Protein AF-X1T2H0-F1 (afdb_monomer_lite)

Sequence (72 aa):
TIGVSIYFVYLRRIYKSTEYPTLKAAWDKAMERWNRLYYCNRDDLVFDPETNETCSKQDVKQFVYETQEESA

Secondary structure (DSSP, 8-state):
-HHHHHHHHHHHHHHT-THHHHHHHHHHHHHHHHHH-EEETTTTEEE-TTT--EEETTTHHHHHHGGGSS--

Structure (mmCIF, N/CA/C/O backbone):
data_AF-X1T2H0-F1
#
_entry.id   AF-X1T2H0-F1
#
loop_
_atom_site.group_PDB
_atom_site.id
_atom_site.type_symbol
_atom_site.label_atom_id
_atom_site.label_alt_id
_atom_site.label_comp_id
_atom_site.label_asym_id
_atom_site.label_entity_id
_atom_site.label_seq_id
_atom_site.pdbx_PDB_ins_code
_atom_site.Cartn_x
_atom_site.Cartn_y
_atom_site.Cartn_z
_atom_site.occupancy
_atom_site.B_iso_or_equiv
_atom_site.auth_seq_id
_atom_site.auth_comp_id
_atom_site.auth_asym_id
_atom_site.auth_atom_id
_atom_site.pdbx_PDB_model_num
ATOM 1 N N . THR A 1 1 ? 10.265 -17.037 -44.267 1.00 58.41 1 THR A N 1
ATOM 2 C CA . THR A 1 1 ? 11.343 -16.689 -43.308 1.00 58.41 1 THR A CA 1
ATOM 3 C C . THR A 1 1 ? 11.401 -15.202 -42.981 1.00 58.41 1 THR A C 1
ATOM 5 O O . THR A 1 1 ? 11.374 -14.883 -41.803 1.00 58.41 1 THR A O 1
ATOM 8 N N . ILE A 1 2 ? 11.369 -14.287 -43.962 1.00 59.25 2 ILE A N 1
ATOM 9 C CA . ILE A 1 2 ? 11.419 -12.819 -43.741 1.00 59.25 2 ILE A CA 1
ATOM 10 C C . ILE A 1 2 ? 10.278 -12.298 -42.836 1.00 59.25 2 ILE A C 1
ATOM 12 O O . ILE A 1 2 ? 10.513 -11.479 -41.952 1.00 59.25 2 ILE A O 1
ATOM 16 N N . GLY A 1 3 ? 9.054 -12.817 -42.996 1.00 59.22 3 GLY A N 1
ATOM 17 C CA . GLY A 1 3 ? 7.891 -12.392 -42.201 1.00 59.22 3 GLY A CA 1
ATOM 18 C C . GLY A 1 3 ? 8.010 -12.665 -40.695 1.00 59.22 3 GLY A C 1
ATOM 19 O O . GLY A 1 3 ? 7.518 -11.877 -39.895 1.00 59.22 3 GLY A O 1
ATOM 20 N N . VAL A 1 4 ? 8.732 -13.720 -40.297 1.00 65.00 4 VAL A N 1
ATOM 21 C CA . VAL A 1 4 ? 8.976 -14.034 -38.878 1.00 65.00 4 VAL A CA 1
ATOM 22 C C . VAL A 1 4 ? 10.016 -13.073 -38.302 1.00 65.00 4 VAL A C 1
ATOM 24 O O . VAL A 1 4 ? 9.842 -12.574 -37.198 1.00 65.00 4 VAL A O 1
ATOM 27 N N . SER A 1 5 ? 11.052 -12.726 -39.070 1.00 65.31 5 SER A N 1
ATOM 28 C CA . SER A 1 5 ? 12.056 -11.739 -38.656 1.00 65.31 5 SER A CA 1
ATOM 29 C C . SER A 1 5 ? 11.464 -10.338 -38.489 1.00 65.31 5 SER A C 1
ATOM 31 O O . SER A 1 5 ? 11.781 -9.667 -37.512 1.00 65.31 5 SER A O 1
ATOM 33 N N . ILE A 1 6 ? 10.565 -9.910 -39.381 1.00 72.00 6 ILE A N 1
ATOM 34 C CA . ILE A 1 6 ? 9.865 -8.623 -39.243 1.00 72.00 6 ILE A CA 1
ATOM 35 C C . ILE A 1 6 ? 8.942 -8.647 -38.019 1.00 72.00 6 ILE A C 1
ATOM 37 O O . ILE A 1 6 ? 8.965 -7.705 -37.232 1.00 72.00 6 ILE A O 1
ATOM 41 N N . TYR A 1 7 ? 8.198 -9.738 -37.804 1.00 68.88 7 TYR A N 1
ATOM 42 C CA . TYR A 1 7 ? 7.345 -9.916 -36.624 1.00 68.88 7 TYR A CA 1
ATOM 43 C C . TYR A 1 7 ? 8.147 -9.867 -35.311 1.00 68.88 7 TYR A C 1
ATOM 45 O O . TYR A 1 7 ? 7.785 -9.137 -34.390 1.00 68.88 7 TYR A O 1
ATOM 53 N N . PHE A 1 8 ? 9.295 -10.549 -35.247 1.00 69.44 8 PHE A N 1
ATOM 54 C CA . PHE A 1 8 ? 10.202 -10.504 -34.094 1.00 69.44 8 PHE A CA 1
ATOM 55 C C . PHE A 1 8 ? 10.818 -9.114 -33.866 1.00 69.44 8 PHE A C 1
ATOM 57 O O . PHE A 1 8 ? 10.957 -8.686 -32.721 1.00 69.44 8 PHE A O 1
ATOM 64 N N . VAL A 1 9 ? 11.170 -8.384 -34.930 1.00 68.88 9 VAL A N 1
ATOM 65 C CA . VAL A 1 9 ? 11.667 -6.999 -34.830 1.00 68.88 9 VAL A CA 1
ATOM 66 C C . VAL A 1 9 ? 10.566 -6.056 -34.336 1.00 68.88 9 VAL A C 1
ATOM 68 O O . VAL A 1 9 ? 10.832 -5.205 -33.486 1.00 68.88 9 VAL A O 1
ATOM 71 N N . TYR A 1 10 ? 9.331 -6.238 -34.803 1.00 65.75 10 TYR A N 1
ATOM 72 C CA . TYR A 1 10 ? 8.171 -5.458 -34.375 1.00 65.75 10 TYR A CA 1
ATOM 73 C C . TYR A 1 10 ? 7.857 -5.691 -32.887 1.00 65.75 10 TYR A C 1
ATOM 75 O O . TYR A 1 10 ? 7.769 -4.733 -32.122 1.00 65.75 10 TYR A O 1
ATOM 83 N N . LEU A 1 11 ? 7.818 -6.951 -32.434 1.00 63.66 11 LEU A N 1
ATOM 84 C CA . LEU A 1 11 ? 7.628 -7.295 -31.017 1.00 63.66 11 LEU A CA 1
ATOM 85 C C . LEU A 1 11 ? 8.753 -6.753 -30.125 1.00 63.66 11 LEU A C 1
ATOM 87 O O . LEU A 1 11 ? 8.493 -6.194 -29.060 1.00 63.66 11 LEU A O 1
ATOM 91 N N . ARG A 1 12 ? 10.010 -6.840 -30.578 1.00 63.84 12 ARG A N 1
ATOM 92 C CA . ARG A 1 12 ? 11.162 -6.298 -29.844 1.00 63.84 12 ARG A CA 1
ATOM 93 C C . ARG A 1 12 ? 11.111 -4.773 -29.711 1.00 63.84 12 ARG A C 1
ATOM 95 O O . ARG A 1 12 ? 11.598 -4.248 -28.716 1.00 63.84 12 ARG A O 1
ATOM 102 N N . ARG A 1 13 ? 10.546 -4.059 -30.691 1.00 63.88 13 ARG A N 1
ATOM 103 C CA . ARG A 1 13 ? 10.369 -2.595 -30.660 1.00 63.88 13 ARG A CA 1
ATOM 104 C C . ARG A 1 13 ? 9.298 -2.182 -29.648 1.00 63.88 13 ARG A C 1
ATOM 106 O O . ARG A 1 13 ? 9.528 -1.231 -28.911 1.00 63.88 13 ARG A O 1
ATOM 113 N N . ILE A 1 14 ? 8.186 -2.916 -29.585 1.00 61.28 14 ILE A N 1
ATOM 114 C CA . ILE A 1 14 ? 7.092 -2.665 -28.632 1.00 61.28 14 ILE A CA 1
ATOM 115 C C . ILE A 1 14 ? 7.547 -2.964 -27.196 1.00 61.28 14 ILE A C 1
ATOM 117 O O . ILE A 1 14 ? 7.253 -2.199 -26.285 1.00 61.28 14 ILE A O 1
ATOM 121 N N . TYR A 1 15 ? 8.348 -4.016 -26.999 1.00 59.88 15 TYR A N 1
ATOM 122 C CA . TYR A 1 15 ? 8.889 -4.382 -25.683 1.00 59.88 15 TYR A CA 1
ATOM 123 C C . TYR A 1 15 ? 9.916 -3.375 -25.132 1.00 59.88 15 TYR A C 1
ATOM 125 O O . TYR A 1 15 ? 10.188 -3.338 -23.937 1.00 59.88 15 TYR A O 1
ATOM 133 N N . LYS A 1 16 ? 10.510 -2.550 -26.001 1.00 56.09 16 LYS A N 1
ATOM 134 C CA . LYS A 1 16 ? 11.524 -1.549 -25.643 1.00 56.09 16 LYS A CA 1
ATOM 135 C C . LYS A 1 16 ? 10.930 -0.147 -25.458 1.00 56.09 16 LYS A C 1
ATOM 137 O O . LYS A 1 16 ? 11.633 0.833 -25.705 1.00 56.09 16 LYS A O 1
ATOM 142 N N . SER A 1 17 ? 9.657 -0.024 -25.067 1.00 62.88 17 SER A N 1
ATOM 143 C CA . SER A 1 17 ? 9.157 1.270 -24.598 1.00 62.88 17 SER A CA 1
ATOM 144 C C . SER A 1 17 ? 9.928 1.641 -23.327 1.00 62.88 17 SER A C 1
ATOM 146 O O . SER A 1 17 ? 10.048 0.851 -22.392 1.00 62.88 17 SER A O 1
ATOM 148 N N . THR A 1 18 ? 10.524 2.829 -23.307 1.00 63.09 18 THR A N 1
ATOM 149 C CA . THR A 1 18 ? 11.295 3.351 -22.165 1.00 63.09 18 THR A CA 1
ATOM 150 C C . THR A 1 18 ? 10.460 3.494 -20.892 1.00 63.09 18 THR A C 1
ATOM 152 O O . THR A 1 18 ? 11.023 3.623 -19.812 1.00 63.09 18 THR A O 1
ATOM 155 N N . GLU A 1 19 ? 9.135 3.427 -21.013 1.00 70.56 19 GLU A N 1
ATOM 156 C CA . GLU A 1 19 ? 8.187 3.511 -19.905 1.00 70.56 19 GLU A CA 1
ATOM 157 C C . GLU A 1 19 ? 8.005 2.183 -19.165 1.00 70.56 19 GLU A C 1
ATOM 159 O O . GLU A 1 19 ? 7.745 2.188 -17.967 1.00 70.56 19 GLU A O 1
ATOM 164 N N . TYR A 1 20 ? 8.151 1.027 -19.825 1.00 79.00 20 TYR A N 1
ATOM 165 C CA . TYR A 1 20 ? 7.898 -0.251 -19.150 1.00 79.00 20 TYR A CA 1
ATOM 166 C C . TYR A 1 20 ? 8.844 -0.503 -17.964 1.00 79.00 20 TYR A C 1
ATOM 168 O O . TYR A 1 20 ? 8.354 -0.883 -16.902 1.00 79.00 20 TYR A O 1
ATOM 176 N N . PRO A 1 21 ? 10.169 -0.265 -18.066 1.00 83.38 21 PRO A N 1
ATOM 177 C CA . PRO A 1 21 ? 11.069 -0.442 -16.928 1.00 83.38 21 PRO A CA 1
ATOM 178 C C . PRO A 1 21 ? 10.727 0.460 -15.735 1.00 83.38 21 PRO A C 1
ATOM 180 O O . PRO A 1 21 ? 10.818 0.011 -14.594 1.00 83.38 21 PRO A O 1
ATOM 183 N N . THR A 1 22 ? 10.312 1.708 -15.977 1.00 83.12 22 THR A N 1
ATOM 184 C CA . THR A 1 22 ? 9.972 2.660 -14.907 1.00 83.12 22 THR A CA 1
ATOM 185 C C . THR A 1 22 ? 8.633 2.316 -14.260 1.00 83.12 22 THR A C 1
ATOM 187 O O . THR A 1 22 ? 8.549 2.243 -13.036 1.00 83.12 22 THR A O 1
ATOM 190 N N . LEU A 1 23 ? 7.617 1.996 -15.067 1.00 86.00 23 LEU A N 1
ATOM 191 C CA . LEU A 1 23 ? 6.322 1.491 -14.601 1.00 86.00 23 LEU A CA 1
ATOM 192 C C . LEU A 1 23 ? 6.484 0.199 -13.795 1.00 86.00 23 LEU A C 1
ATOM 194 O O . 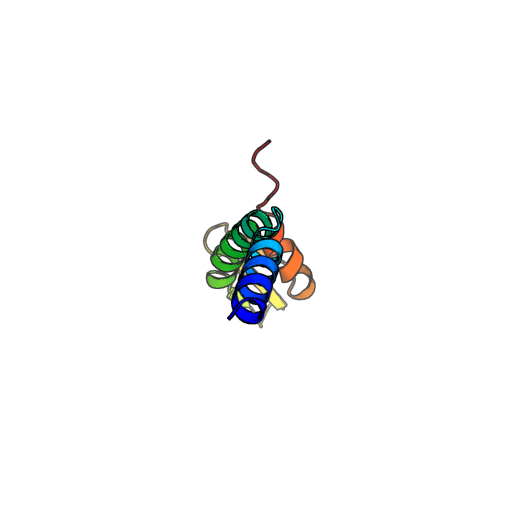LEU A 1 23 ? 5.864 0.045 -12.744 1.00 86.00 23 LEU A O 1
ATOM 198 N N . LYS A 1 24 ? 7.350 -0.711 -14.254 1.00 87.88 24 LYS A N 1
ATOM 199 C CA . LYS A 1 24 ? 7.645 -1.964 -13.558 1.00 87.88 24 LYS A CA 1
ATOM 200 C C . LYS A 1 24 ? 8.308 -1.714 -12.207 1.00 87.88 24 LYS A C 1
ATOM 202 O O . L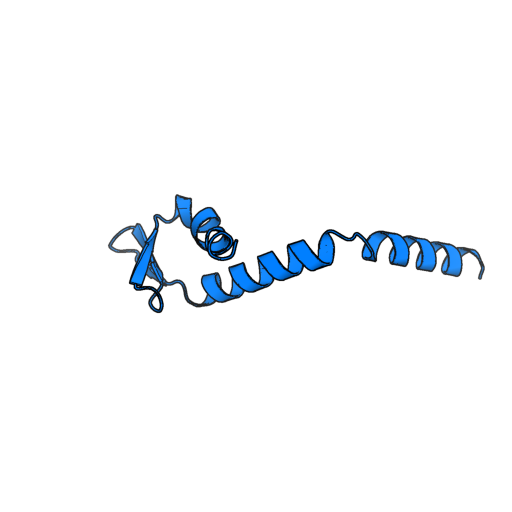YS A 1 24 ? 7.890 -2.321 -11.231 1.00 87.88 24 LYS A O 1
ATOM 207 N N . ALA A 1 25 ? 9.275 -0.800 -12.130 1.00 89.44 25 ALA A N 1
ATOM 208 C CA . ALA A 1 25 ? 9.927 -0.449 -10.869 1.00 89.44 25 ALA A CA 1
ATOM 209 C C . ALA A 1 25 ? 8.954 0.198 -9.866 1.00 89.44 25 ALA A C 1
ATOM 211 O O . ALA A 1 25 ? 8.970 -0.142 -8.685 1.00 89.44 25 ALA A O 1
ATOM 212 N N . ALA A 1 26 ? 8.079 1.099 -10.327 1.00 89.88 26 ALA A N 1
ATOM 213 C CA . ALA A 1 26 ? 7.045 1.695 -9.481 1.00 89.88 26 ALA A CA 1
ATOM 214 C C . ALA A 1 26 ? 6.040 0.646 -8.982 1.00 89.88 26 ALA A C 1
ATOM 216 O O . ALA A 1 26 ? 5.666 0.654 -7.811 1.00 89.88 26 ALA A O 1
ATOM 217 N N . TRP A 1 27 ? 5.645 -0.280 -9.858 1.00 92.25 27 TRP A N 1
ATOM 218 C CA . TRP A 1 27 ? 4.779 -1.400 -9.511 1.00 92.25 27 TRP A CA 1
ATOM 219 C C . TRP A 1 27 ? 5.434 -2.358 -8.509 1.00 92.25 27 TRP A C 1
ATOM 221 O O . TRP A 1 27 ? 4.772 -2.781 -7.571 1.00 92.25 27 TRP A O 1
ATOM 231 N N . ASP A 1 28 ? 6.727 -2.658 -8.654 1.00 93.88 28 ASP A N 1
ATOM 232 C CA . ASP A 1 28 ? 7.449 -3.538 -7.727 1.00 93.88 28 ASP A CA 1
ATOM 233 C C . ASP A 1 28 ? 7.464 -2.973 -6.301 1.00 93.88 28 ASP A C 1
ATOM 235 O O . ASP A 1 28 ? 7.121 -3.686 -5.360 1.00 93.88 28 ASP A O 1
ATOM 239 N N . LYS A 1 29 ? 7.761 -1.674 -6.146 1.00 92.19 29 LYS A N 1
ATOM 240 C CA . LYS A 1 29 ? 7.703 -0.985 -4.843 1.00 92.19 29 LYS A CA 1
ATOM 241 C C . LYS A 1 29 ? 6.294 -0.984 -4.249 1.00 92.19 29 LYS A C 1
ATOM 243 O O . LYS A 1 29 ? 6.109 -1.243 -3.063 1.00 92.19 29 LYS A O 1
ATOM 248 N N . ALA A 1 30 ? 5.295 -0.702 -5.085 1.00 94.06 30 ALA A N 1
ATOM 249 C CA . ALA A 1 30 ? 3.893 -0.753 -4.692 1.00 94.06 30 ALA A CA 1
ATOM 250 C C . ALA A 1 30 ? 3.509 -2.154 -4.190 1.00 94.06 30 ALA A C 1
ATOM 252 O O . ALA A 1 30 ? 2.870 -2.292 -3.153 1.00 94.06 30 ALA A O 1
ATOM 253 N N . MET A 1 31 ? 3.939 -3.208 -4.882 1.00 95.12 31 MET A N 1
ATOM 254 C CA . MET A 1 31 ? 3.634 -4.579 -4.481 1.00 95.12 31 MET A CA 1
ATOM 255 C C . MET A 1 31 ? 4.339 -5.001 -3.195 1.00 95.12 31 MET A C 1
ATOM 257 O O . MET A 1 31 ? 3.740 -5.712 -2.392 1.00 95.12 31 MET A O 1
ATOM 261 N N . GLU A 1 32 ? 5.576 -4.558 -2.973 1.00 94.00 32 GLU A N 1
ATOM 262 C CA . GLU A 1 32 ? 6.277 -4.767 -1.704 1.00 94.00 32 GLU A CA 1
ATOM 263 C C . GLU A 1 32 ? 5.481 -4.177 -0.535 1.00 94.00 32 GLU A C 1
ATOM 265 O O . GLU A 1 32 ? 5.167 -4.896 0.415 1.00 94.00 32 GLU A O 1
ATOM 270 N N . ARG A 1 33 ? 5.053 -2.912 -0.654 1.00 93.81 33 ARG A N 1
ATOM 271 C CA . ARG A 1 33 ? 4.197 -2.269 0.350 1.00 93.81 33 ARG A CA 1
ATOM 272 C C . ARG A 1 33 ? 2.855 -2.985 0.487 1.00 93.81 33 ARG A C 1
ATOM 274 O O . ARG A 1 33 ? 2.451 -3.297 1.597 1.00 93.81 33 ARG A O 1
ATOM 281 N N . TRP A 1 34 ? 2.182 -3.303 -0.617 1.00 95.12 34 TRP A N 1
ATOM 282 C CA . TRP A 1 34 ? 0.900 -4.017 -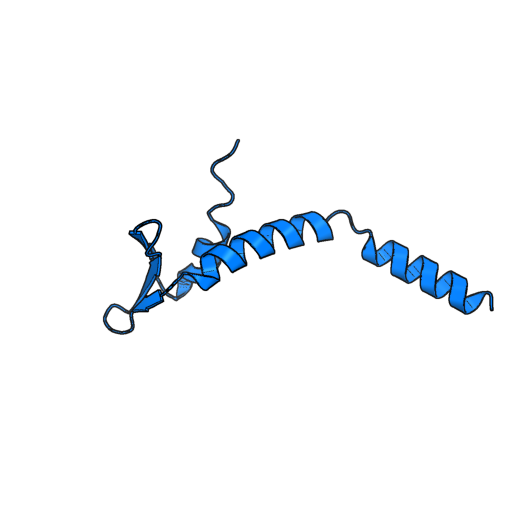0.612 1.00 95.12 34 TRP A CA 1
ATOM 283 C C . TRP A 1 34 ? 0.962 -5.334 0.168 1.00 95.12 3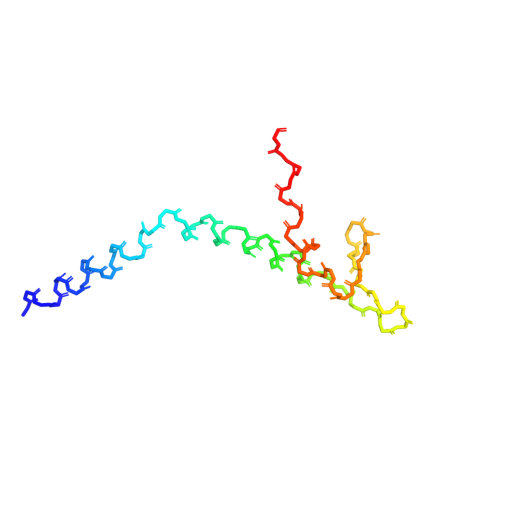4 TRP A C 1
ATOM 285 O O . TRP A 1 34 ? 0.071 -5.622 0.963 1.00 95.12 34 TRP A O 1
ATOM 295 N N . ASN A 1 35 ? 2.025 -6.118 -0.026 1.00 95.56 35 ASN A N 1
ATOM 296 C CA . ASN A 1 35 ? 2.171 -7.439 0.585 1.00 95.56 35 ASN A CA 1
ATOM 297 C C . ASN A 1 35 ? 2.288 -7.409 2.116 1.00 95.56 35 ASN A C 1
ATOM 299 O O . ASN A 1 35 ? 2.048 -8.437 2.749 1.00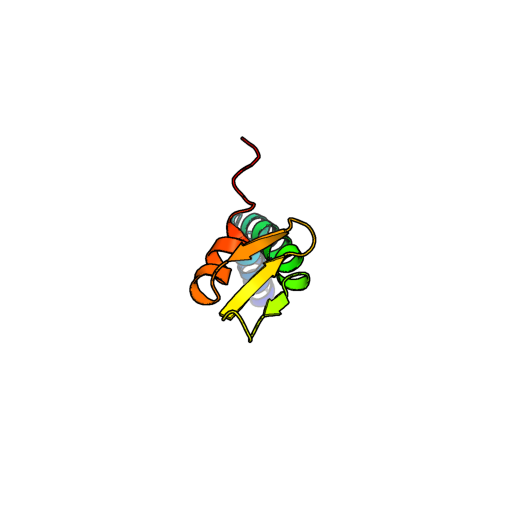 95.56 35 ASN A O 1
ATOM 303 N N . ARG A 1 36 ? 2.644 -6.265 2.712 1.00 95.06 36 ARG A N 1
ATOM 304 C CA . ARG A 1 36 ? 2.715 -6.096 4.172 1.00 95.06 36 ARG A CA 1
ATOM 305 C C . ARG A 1 36 ? 1.494 -5.405 4.781 1.00 95.06 36 ARG A C 1
ATOM 307 O O . ARG A 1 36 ? 1.406 -5.338 6.004 1.00 95.06 36 ARG A O 1
ATOM 314 N N . LEU A 1 37 ? 0.563 -4.894 3.972 1.00 95.06 37 LEU A N 1
ATOM 315 C CA . LEU A 1 37 ? -0.628 -4.213 4.482 1.00 95.06 37 LEU A CA 1
ATOM 316 C C . LEU A 1 37 ? -1.625 -5.199 5.092 1.00 95.06 37 LEU A C 1
ATOM 318 O O . LEU A 1 37 ? -1.907 -6.264 4.543 1.00 95.06 37 LEU A O 1
ATOM 322 N N . TYR A 1 38 ? -2.233 -4.784 6.198 1.00 96.19 38 TYR A N 1
ATOM 323 C CA . TYR A 1 38 ? -3.298 -5.510 6.875 1.00 96.19 38 TYR A CA 1
ATOM 324 C C . TYR A 1 38 ? -4.584 -4.701 6.836 1.00 96.19 38 TYR A C 1
ATOM 326 O O . TYR A 1 38 ? -4.606 -3.530 7.201 1.00 96.19 38 TYR A O 1
ATOM 334 N N . TYR A 1 39 ? -5.685 -5.332 6.442 1.00 96.06 39 TYR A N 1
ATOM 335 C CA . TYR A 1 39 ? -7.003 -4.717 6.540 1.00 96.06 39 TYR A CA 1
ATOM 336 C C . TYR A 1 39 ? -7.663 -5.065 7.879 1.00 96.06 39 TYR A C 1
ATOM 338 O O . TYR A 1 39 ? -7.854 -6.239 8.208 1.00 96.06 39 TYR A O 1
ATOM 346 N N . CYS A 1 40 ? -8.044 -4.042 8.642 1.00 93.94 40 CYS A N 1
ATOM 347 C CA . CYS A 1 40 ? -8.806 -4.174 9.875 1.00 93.94 40 CYS A CA 1
ATOM 348 C C . CYS A 1 40 ? -10.299 -3.981 9.594 1.00 93.94 40 CYS A C 1
ATOM 350 O O . CYS A 1 40 ? -10.773 -2.863 9.404 1.00 93.94 40 CYS A O 1
ATOM 352 N N . ASN A 1 41 ? -11.071 -5.067 9.651 1.00 93.62 41 ASN A N 1
ATOM 353 C CA . ASN A 1 41 ? -12.518 -4.999 9.439 1.00 93.62 41 ASN A CA 1
ATOM 354 C C . ASN A 1 41 ? -13.275 -4.269 10.565 1.00 93.62 41 ASN A C 1
ATOM 356 O O . ASN A 1 41 ? -14.364 -3.761 10.329 1.00 93.62 41 ASN A O 1
ATOM 360 N N . ARG A 1 42 ? -12.730 -4.233 11.791 1.00 94.12 42 ARG A N 1
ATOM 361 C CA . ARG A 1 42 ? -13.377 -3.556 12.930 1.00 94.12 42 ARG A CA 1
ATOM 362 C C . ARG A 1 42 ? -13.455 -2.047 12.709 1.00 94.12 42 ARG A C 1
ATOM 364 O O . ARG A 1 42 ? -14.471 -1.442 13.028 1.00 94.12 42 ARG A O 1
ATOM 371 N N . ASP A 1 43 ? -12.377 -1.486 12.172 1.00 93.69 43 ASP A N 1
ATOM 372 C CA . ASP A 1 43 ? -12.175 -0.042 12.075 1.00 93.69 43 ASP A CA 1
ATOM 373 C C . ASP A 1 43 ? -12.287 0.465 10.615 1.00 93.69 43 ASP A C 1
ATOM 375 O O . ASP A 1 43 ? -12.176 1.660 10.371 1.00 93.69 43 ASP A O 1
ATOM 379 N N . ASP A 1 44 ? -12.531 -0.437 9.650 1.00 94.81 44 ASP A N 1
ATOM 380 C CA . ASP A 1 44 ? -12.644 -0.177 8.198 1.00 94.81 44 ASP A CA 1
ATOM 381 C C . ASP A 1 44 ? -11.419 0.532 7.588 1.00 94.81 44 ASP A C 1
ATOM 383 O O . ASP A 1 44 ? -11.532 1.420 6.740 1.00 94.81 44 ASP A O 1
ATOM 387 N N . LEU A 1 45 ? -10.223 0.133 8.027 1.00 95.81 45 LEU A N 1
ATOM 388 C CA . LEU A 1 45 ? -8.965 0.780 7.654 1.00 95.81 45 LEU A CA 1
ATOM 389 C C . LEU A 1 45 ? -7.842 -0.214 7.382 1.00 95.81 45 LEU A C 1
ATOM 391 O O . LEU A 1 45 ? -7.820 -1.337 7.887 1.00 95.81 45 LEU A O 1
ATOM 395 N N . VAL A 1 46 ? -6.924 0.212 6.525 1.00 96.19 46 VAL A N 1
ATOM 396 C CA . VAL A 1 46 ? -5.729 -0.524 6.135 1.00 96.19 46 VAL A CA 1
ATOM 397 C C . VAL A 1 46 ? -4.558 0.004 6.951 1.00 96.19 46 VAL A C 1
ATOM 399 O O . VAL A 1 46 ? -4.407 1.211 7.115 1.00 96.19 46 VAL A O 1
ATOM 402 N N . PHE A 1 47 ? -3.748 -0.903 7.475 1.00 95.12 47 PHE A N 1
ATOM 403 C CA . PHE A 1 47 ? -2.649 -0.636 8.388 1.00 95.12 47 PHE A CA 1
ATOM 404 C C . PHE A 1 47 ? -1.347 -1.221 7.842 1.00 95.12 47 PHE A C 1
ATOM 406 O O . PHE A 1 47 ? -1.323 -2.366 7.386 1.00 95.12 47 PHE A O 1
ATOM 413 N N . ASP A 1 48 ? -0.272 -0.442 7.919 1.00 94.81 48 ASP A N 1
ATOM 414 C CA . ASP A 1 48 ? 1.091 -0.877 7.629 1.00 94.81 48 ASP A CA 1
ATOM 415 C C . ASP A 1 48 ? 1.863 -1.083 8.950 1.00 94.81 48 ASP A C 1
ATOM 417 O O . ASP A 1 48 ? 2.135 -0.108 9.655 1.00 94.81 48 ASP A O 1
ATOM 421 N N . PRO A 1 49 ? 2.233 -2.322 9.320 1.00 93.62 49 PRO A N 1
ATOM 422 C CA . PRO A 1 49 ? 2.918 -2.603 10.580 1.00 93.62 49 PRO A CA 1
ATOM 423 C C . PRO A 1 49 ? 4.374 -2.132 10.611 1.00 93.62 49 PRO A C 1
ATOM 425 O O . PRO A 1 49 ? 4.944 -2.041 11.696 1.00 93.62 49 PRO A O 1
ATOM 428 N N . GLU A 1 50 ? 4.995 -1.863 9.460 1.00 93.38 50 GLU A N 1
ATOM 429 C CA . GLU A 1 50 ? 6.388 -1.408 9.413 1.00 93.38 50 GLU A CA 1
ATOM 430 C C . GLU A 1 50 ? 6.491 0.098 9.657 1.00 93.38 50 GLU A C 1
ATOM 432 O O . GLU A 1 50 ? 7.379 0.547 10.383 1.00 93.38 50 GLU A O 1
ATOM 437 N N . THR A 1 51 ? 5.571 0.879 9.084 1.00 91.12 51 THR A N 1
ATOM 438 C CA . THR A 1 51 ? 5.555 2.345 9.222 1.00 91.12 51 THR A CA 1
ATOM 439 C C . THR A 1 51 ? 4.607 2.837 10.318 1.00 91.12 51 THR A C 1
ATOM 441 O O . THR A 1 51 ? 4.688 3.994 10.721 1.00 91.12 51 THR A O 1
ATOM 444 N N . ASN A 1 52 ? 3.739 1.963 10.844 1.00 92.56 52 ASN A N 1
ATOM 445 C CA . ASN A 1 52 ? 2.613 2.294 11.725 1.00 92.56 52 ASN A CA 1
ATOM 446 C C . ASN A 1 52 ? 1.602 3.280 11.110 1.00 92.56 52 ASN A C 1
ATOM 448 O O . ASN A 1 52 ? 0.845 3.932 11.832 1.00 92.56 52 ASN A O 1
ATOM 452 N N . GLU A 1 53 ? 1.571 3.390 9.784 1.00 93.50 53 GLU A N 1
ATOM 453 C CA . GLU A 1 53 ? 0.635 4.256 9.071 1.00 93.50 53 GLU A CA 1
ATOM 454 C C . GLU A 1 53 ? -0.697 3.548 8.811 1.00 93.50 53 GLU A C 1
ATOM 456 O O . GLU A 1 53 ? -0.777 2.320 8.705 1.00 93.50 53 GLU A O 1
ATOM 461 N N . THR A 1 54 ? -1.756 4.341 8.663 1.00 94.69 54 THR A N 1
ATOM 462 C CA . THR A 1 54 ? -3.089 3.857 8.312 1.00 94.69 54 THR A CA 1
ATOM 463 C C . THR A 1 54 ? -3.683 4.654 7.159 1.00 94.69 54 THR A C 1
ATOM 465 O O . THR A 1 54 ? -3.417 5.844 7.002 1.00 94.69 54 THR A O 1
ATOM 468 N N . CYS A 1 55 ? -4.518 4.002 6.353 1.00 94.44 55 CYS A N 1
ATOM 469 C CA . CYS A 1 55 ? -5.348 4.661 5.347 1.00 94.44 55 CYS A CA 1
ATOM 470 C C . CYS A 1 55 ? -6.747 4.040 5.297 1.00 94.44 55 CYS A C 1
ATOM 472 O O . CYS A 1 55 ? -6.982 2.939 5.806 1.00 94.44 55 CYS A O 1
ATOM 474 N N . SER A 1 56 ? -7.698 4.744 4.684 1.00 94.69 56 SER A N 1
ATOM 475 C CA . SER A 1 56 ? -9.012 4.168 4.401 1.00 94.69 56 SER A CA 1
ATOM 476 C C . SER A 1 56 ? -8.900 3.099 3.307 1.00 94.69 56 SER A C 1
ATOM 478 O O . SER A 1 56 ? -7.996 3.134 2.466 1.00 94.69 56 SER A O 1
ATOM 480 N N . LYS A 1 57 ? -9.849 2.157 3.252 1.00 92.12 57 LYS A N 1
ATOM 481 C CA . LYS A 1 57 ? -9.873 1.160 2.167 1.00 92.12 57 LYS A CA 1
ATOM 482 C C . LYS A 1 57 ? -10.001 1.789 0.771 1.00 92.12 57 LYS A C 1
ATOM 484 O O . LYS A 1 57 ? -9.569 1.185 -0.208 1.00 92.12 57 LYS A O 1
ATOM 489 N N . GLN A 1 58 ? -10.608 2.973 0.668 1.00 93.62 58 GLN A N 1
ATOM 490 C CA . GLN A 1 58 ? -10.797 3.703 -0.586 1.00 93.62 58 GLN A CA 1
ATOM 491 C C . GLN A 1 58 ? -9.481 4.315 -1.079 1.00 93.62 58 GLN A C 1
ATOM 493 O O . GLN A 1 58 ? -9.242 4.362 -2.286 1.00 93.62 58 GLN A O 1
ATOM 498 N 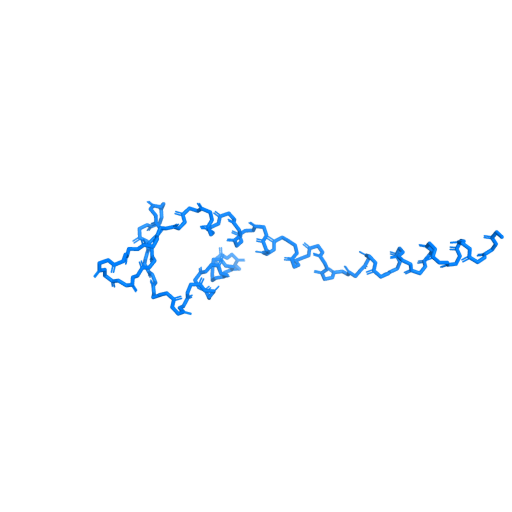N . ASP A 1 59 ? -8.610 4.703 -0.148 1.00 94.19 59 ASP A N 1
ATOM 499 C CA . ASP A 1 59 ? -7.355 5.397 -0.440 1.00 94.19 59 ASP A CA 1
ATOM 500 C C . ASP A 1 59 ? -6.173 4.438 -0.613 1.00 94.19 59 ASP A C 1
ATOM 502 O O . ASP A 1 59 ? -5.084 4.867 -0.987 1.00 94.19 59 ASP A O 1
ATOM 506 N N . VAL A 1 60 ? -6.377 3.126 -0.420 1.00 93.50 60 VAL A N 1
ATOM 507 C CA . VAL A 1 60 ? -5.294 2.128 -0.440 1.00 93.50 60 VAL A CA 1
ATOM 508 C C . VAL A 1 60 ? -4.477 2.166 -1.732 1.00 93.50 60 VAL A C 1
ATOM 510 O O . VAL A 1 60 ? -3.270 1.947 -1.716 1.00 93.50 60 VAL A O 1
ATOM 513 N N . LYS A 1 61 ? -5.121 2.479 -2.864 1.00 93.31 61 LYS A N 1
ATOM 514 C CA . LYS A 1 61 ? -4.424 2.626 -4.143 1.00 93.31 61 LYS A CA 1
ATOM 515 C C . LYS A 1 61 ? -3.403 3.754 -4.053 1.00 93.31 61 LYS A C 1
ATOM 517 O O . LYS A 1 61 ? -2.251 3.545 -4.403 1.00 93.31 61 LYS A O 1
ATOM 522 N N . GLN A 1 62 ? -3.829 4.930 -3.611 1.00 93.44 62 GLN A N 1
ATOM 523 C CA . GLN A 1 62 ? -2.951 6.086 -3.498 1.00 93.44 62 GLN A CA 1
ATOM 524 C C . GLN A 1 62 ? -1.869 5.838 -2.446 1.00 93.44 62 GLN A C 1
ATOM 526 O O . GLN A 1 62 ? -0.696 5.970 -2.765 1.00 93.44 62 GLN A O 1
ATOM 531 N N . PHE A 1 63 ? -2.248 5.311 -1.284 1.00 92.50 63 PHE A N 1
ATOM 532 C CA . PHE A 1 63 ? -1.341 4.973 -0.187 1.00 92.50 63 PHE A CA 1
ATOM 533 C C . PHE A 1 63 ? -0.187 4.044 -0.597 1.00 92.50 63 PHE A C 1
ATOM 535 O O . PHE A 1 63 ? 0.954 4.207 -0.172 1.00 92.50 63 PHE A O 1
ATOM 542 N N . VAL A 1 64 ? -0.463 3.066 -1.463 1.00 93.88 64 VAL A N 1
ATOM 543 C CA . VAL A 1 64 ? 0.541 2.109 -1.948 1.00 93.88 64 VAL A CA 1
ATOM 544 C C . VAL A 1 64 ? 1.512 2.744 -2.953 1.00 93.88 64 VAL A C 1
ATOM 546 O O . VAL A 1 64 ? 2.671 2.332 -3.035 1.00 93.88 64 VAL A O 1
ATOM 549 N N . TYR A 1 65 ? 1.061 3.752 -3.704 1.00 91.25 65 TYR A N 1
ATOM 550 C CA . TYR A 1 65 ? 1.889 4.489 -4.660 1.00 91.25 65 TYR A CA 1
ATOM 551 C C . TYR A 1 65 ? 2.507 5.770 -4.072 1.00 91.25 65 TYR A C 1
ATOM 553 O O . TYR A 1 65 ? 3.429 6.293 -4.672 1.00 91.25 65 TYR A O 1
ATOM 561 N N . GLU A 1 66 ? 2.076 6.279 -2.918 1.00 80.00 66 GLU A N 1
ATOM 562 C CA . GLU A 1 66 ? 2.533 7.573 -2.374 1.00 80.00 66 GLU A CA 1
ATOM 563 C C . GLU A 1 66 ? 3.964 7.570 -1.823 1.00 80.00 66 GLU A C 1
ATOM 565 O O . GLU A 1 66 ? 4.612 8.611 -1.800 1.00 80.00 66 GLU A O 1
ATOM 570 N N . THR A 1 67 ? 4.544 6.408 -1.503 1.00 62.59 67 THR A N 1
ATOM 571 C CA . THR A 1 67 ? 5.962 6.295 -1.092 1.00 62.59 67 THR A CA 1
ATOM 572 C C . THR A 1 67 ? 6.970 6.706 -2.191 1.00 62.59 67 THR A C 1
ATOM 574 O O . THR A 1 67 ? 8.167 6.457 -2.057 1.00 62.59 67 THR A O 1
ATOM 577 N N . GLN A 1 68 ? 6.519 7.257 -3.323 1.00 53.44 68 GLN A N 1
ATOM 578 C CA . GLN A 1 68 ? 7.363 7.688 -4.443 1.00 53.44 68 GLN A CA 1
ATOM 579 C C . GLN A 1 68 ? 7.966 9.094 -4.249 1.00 53.44 68 GLN A C 1
ATOM 581 O O . GLN A 1 68 ? 8.828 9.457 -5.046 1.00 53.44 68 GLN A O 1
ATOM 586 N N . GLU A 1 69 ? 7.541 9.882 -3.251 1.00 52.41 69 GLU A N 1
ATOM 587 C CA . GLU A 1 69 ? 7.878 11.320 -3.190 1.00 52.41 69 GLU A CA 1
ATOM 588 C C . GLU A 1 69 ? 9.033 11.714 -2.247 1.00 52.41 69 GLU A C 1
ATOM 590 O O . GLU A 1 69 ? 9.582 12.804 -2.391 1.00 52.41 69 GLU A O 1
ATOM 595 N N . GLU A 1 70 ? 9.520 10.836 -1.366 1.00 50.28 70 GLU A N 1
ATOM 596 C CA . GLU A 1 70 ? 10.682 11.135 -0.505 1.00 50.28 70 GLU A CA 1
ATOM 597 C C . GLU A 1 70 ? 12.015 10.689 -1.129 1.00 50.28 70 GLU A C 1
ATOM 599 O O . GLU A 1 70 ? 12.710 9.816 -0.615 1.00 50.28 70 GLU A O 1
ATOM 604 N N . SER A 1 71 ? 12.386 11.293 -2.261 1.00 42.50 71 SER A N 1
ATOM 605 C CA . SER A 1 71 ? 13.789 11.403 -2.700 1.00 42.50 71 SER A CA 1
ATOM 606 C C . SER A 1 71 ? 13.906 12.342 -3.907 1.00 42.50 71 SER A C 1
ATOM 608 O O . SER A 1 71 ? 14.044 11.883 -5.045 1.00 42.50 71 SER A O 1
ATOM 610 N N . ALA A 1 72 ? 13.845 13.650 -3.658 1.00 37.19 72 ALA A N 1
ATOM 611 C CA . ALA A 1 72 ? 14.305 14.699 -4.566 1.00 37.19 72 ALA A CA 1
ATOM 612 C C . ALA A 1 72 ? 15.115 15.731 -3.774 1.00 37.19 72 ALA A C 1
ATOM 614 O O . ALA A 1 72 ? 14.668 16.089 -2.661 1.00 37.19 72 ALA A O 1
#

Organism: NCBI:txid412755

Foldseek 3Di:
DVVVVVVVVVVVVVVPDVVPVVVVVLVVQLVVQVVQWDQDPVVQWIAHPVVRDIDHPVCSVVVSNVVPPPDD

pLDDT: mean 81.4, std 16.22, range [37.19, 96.19]

Radius of gyration: 19.08 Å; chains: 1; bounding box: 28×31×57 Å